Protein AF-A0A7C1LMZ0-F1 (afdb_monomer_lite)

Secondary structure (DSSP, 8-state):
-HHHHHHHHHHH--HHHHHHHHHHHHGGGT-STT---SEETTTTEE---B-SSSB-S---HHHHHHHHHHHHHHTSHHHHHHHHHHHT-GGG--

Radius of gyration: 14.82 Å; chains: 1; boundi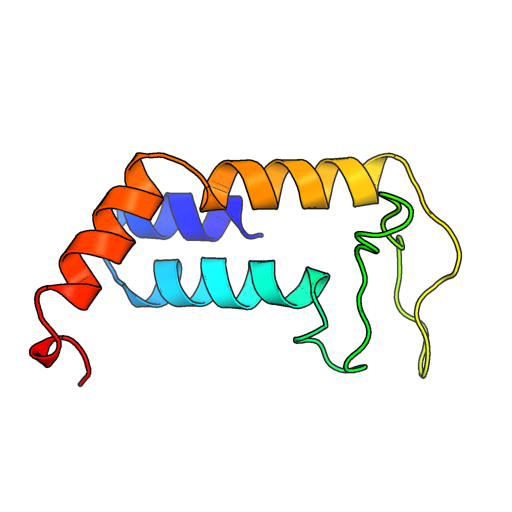ng box: 33×28×42 Å

pLDDT: mean 87.14, std 15.33, range [37.28, 97.19]

Sequence (94 aa):
MVQTLIVAYETIDDNKYRKFAIDTFYWFLGKNSLNQEVYNDLTGGCHDGFGEHSLNMNQGAESIISYLLARLSIDSKEMNFLFDNEKANPDLIF

Structure (mmCIF, N/CA/C/O backbone):
data_AF-A0A7C1LMZ0-F1
#
_entry.id   AF-A0A7C1LMZ0-F1
#
loop_
_atom_site.group_PDB
_atom_site.id
_atom_site.type_symbol
_atom_site.label_atom_id
_atom_site.label_alt_id
_atom_site.label_comp_id
_atom_site.label_asym_id
_atom_site.label_entity_id
_atom_site.label_seq_id
_atom_site.pdbx_PDB_ins_code
_atom_site.Cartn_x
_atom_site.Cartn_y
_atom_site.Cartn_z
_atom_site.occupancy
_atom_site.B_iso_or_equiv
_atom_site.auth_seq_id
_atom_site.auth_comp_id
_atom_site.auth_asym_id
_atom_site.auth_atom_id
_atom_site.pdbx_PDB_model_num
ATOM 1 N N . MET A 1 1 ? -8.197 -2.422 -3.831 1.00 89.06 1 MET A N 1
ATOM 2 C CA . MET A 1 1 ? -8.396 -3.393 -2.731 1.00 89.06 1 MET A CA 1
ATOM 3 C C . MET A 1 1 ? -8.201 -2.754 -1.356 1.00 89.06 1 MET A C 1
ATOM 5 O O . MET A 1 1 ? -9.125 -2.822 -0.562 1.00 89.06 1 MET A O 1
ATOM 9 N N . VAL A 1 2 ? -7.077 -2.068 -1.087 1.00 96.56 2 VAL A N 1
ATOM 10 C CA . VAL A 1 2 ? -6.836 -1.362 0.199 1.00 96.56 2 VAL A CA 1
ATOM 11 C C . VAL A 1 2 ? -7.989 -0.428 0.591 1.00 96.56 2 VAL A C 1
ATOM 13 O O . VAL A 1 2 ? -8.566 -0.591 1.658 1.00 96.56 2 VAL A O 1
ATOM 16 N N . GLN A 1 3 ? -8.392 0.484 -0.300 1.00 95.62 3 GLN A N 1
ATOM 17 C CA . GLN A 1 3 ? -9.499 1.422 -0.052 1.00 95.62 3 GLN A CA 1
ATOM 18 C C . GLN A 1 3 ? -10.820 0.718 0.277 1.00 95.62 3 GLN A C 1
ATOM 20 O O . GLN A 1 3 ? -11.529 1.131 1.182 1.00 95.62 3 GLN A O 1
ATOM 25 N N . THR A 1 4 ? -11.140 -0.376 -0.419 1.00 97.19 4 THR A N 1
ATOM 26 C CA . THR A 1 4 ? -12.352 -1.166 -0.157 1.00 97.19 4 THR A CA 1
ATOM 27 C C . THR A 1 4 ? -12.359 -1.735 1.258 1.00 97.19 4 THR A C 1
ATOM 29 O O . THR A 1 4 ? -13.391 -1.724 1.916 1.00 97.19 4 THR A O 1
ATOM 32 N N . LEU A 1 5 ? -11.210 -2.219 1.731 1.00 96.88 5 LEU A N 1
ATOM 33 C CA . LEU A 1 5 ? -11.067 -2.774 3.076 1.00 96.88 5 LEU A CA 1
ATOM 34 C C . LEU A 1 5 ? -11.127 -1.685 4.152 1.00 96.88 5 LEU A C 1
ATOM 36 O O . LEU A 1 5 ? -11.707 -1.918 5.207 1.00 96.88 5 LEU A O 1
ATOM 40 N N . ILE A 1 6 ? -10.600 -0.494 3.862 1.00 94.62 6 ILE A N 1
ATOM 41 C CA . ILE A 1 6 ? -10.747 0.685 4.726 1.00 94.62 6 ILE A CA 1
ATOM 42 C C . ILE A 1 6 ? -12.223 1.072 4.851 1.00 94.62 6 ILE A C 1
ATOM 44 O O . ILE A 1 6 ? -12.737 1.131 5.960 1.00 94.62 6 ILE A O 1
ATOM 48 N N . VAL A 1 7 ? -12.940 1.203 3.732 1.00 95.06 7 VAL A N 1
ATOM 49 C CA . VAL A 1 7 ? -14.380 1.515 3.745 1.00 95.06 7 VAL A CA 1
ATOM 50 C C . VAL A 1 7 ? -15.181 0.432 4.474 1.00 95.06 7 VAL A C 1
ATOM 52 O O . VAL A 1 7 ? -16.109 0.737 5.222 1.00 95.06 7 VAL A O 1
ATOM 55 N N . ALA A 1 8 ? -14.831 -0.845 4.288 1.00 96.19 8 ALA A N 1
ATOM 56 C CA . ALA A 1 8 ? -15.474 -1.945 5.003 1.00 96.19 8 ALA A CA 1
ATOM 57 C C . ALA A 1 8 ? -15.251 -1.844 6.518 1.00 96.19 8 ALA A C 1
ATOM 59 O O . ALA A 1 8 ? -16.189 -2.059 7.280 1.00 96.19 8 ALA A O 1
ATOM 60 N N . TYR A 1 9 ? -14.039 -1.488 6.947 1.00 92.88 9 TYR A N 1
ATOM 61 C CA . TYR A 1 9 ? -13.745 -1.222 8.348 1.00 92.88 9 TYR A CA 1
ATOM 62 C C . TYR A 1 9 ? -14.569 -0.042 8.884 1.00 92.88 9 TYR A C 1
ATOM 64 O O . TYR A 1 9 ? -15.277 -0.215 9.865 1.00 92.88 9 TYR A O 1
ATOM 72 N N . GLU A 1 10 ? -14.571 1.104 8.200 1.00 90.94 10 GLU A N 1
ATOM 73 C CA . GLU A 1 10 ? -15.326 2.305 8.602 1.00 90.94 10 GLU A CA 1
ATOM 74 C C . GLU A 1 10 ? -16.841 2.062 8.686 1.00 90.94 10 GLU A C 1
ATOM 76 O O . GLU A 1 10 ? -17.541 2.692 9.474 1.00 90.94 10 GLU A O 1
ATOM 81 N N . THR A 1 11 ? -17.362 1.141 7.872 1.00 95.38 11 THR A N 1
ATOM 82 C CA . THR A 1 11 ? -18.799 0.839 7.820 1.00 95.38 11 THR A CA 1
ATOM 83 C C . THR A 1 11 ? -19.222 -0.226 8.835 1.00 95.38 11 THR A C 1
ATOM 85 O O . THR A 1 11 ? -20.351 -0.191 9.322 1.00 95.38 11 THR A O 1
ATOM 88 N N . ILE A 1 12 ? -18.363 -1.214 9.105 1.00 94.81 12 ILE A N 1
ATOM 89 C CA . ILE A 1 12 ? -18.711 -2.421 9.878 1.00 94.81 12 ILE A CA 1
ATOM 90 C C . ILE A 1 12 ? -18.083 -2.407 11.284 1.00 94.81 12 ILE A C 1
ATOM 92 O O . ILE A 1 12 ? -18.554 -3.131 12.155 1.00 94.81 12 ILE A O 1
ATOM 96 N N . ASP A 1 13 ? -17.046 -1.594 11.505 1.00 89.44 13 ASP A N 1
ATOM 97 C CA . ASP A 1 13 ? -16.254 -1.499 12.742 1.00 89.44 13 ASP A CA 1
ATOM 98 C C . ASP A 1 13 ? -15.645 -2.844 13.193 1.00 89.44 13 ASP A C 1
ATOM 100 O O . ASP A 1 13 ? -15.578 -3.190 14.370 1.00 89.44 13 ASP A O 1
ATOM 104 N N . ASP A 1 14 ? -15.203 -3.652 12.222 1.00 91.44 14 ASP A N 1
ATOM 105 C CA . ASP A 1 14 ? -14.536 -4.934 12.467 1.00 91.44 14 ASP A CA 1
ATOM 106 C C . ASP A 1 14 ? -13.049 -4.843 12.099 1.00 91.44 14 ASP A C 1
ATOM 108 O O . ASP A 1 14 ? -12.675 -4.796 10.918 1.00 91.44 14 ASP A O 1
ATOM 112 N N . ASN A 1 15 ? -12.193 -4.865 13.127 1.00 89.25 15 ASN A N 1
ATOM 113 C CA . ASN A 1 15 ? -10.736 -4.726 1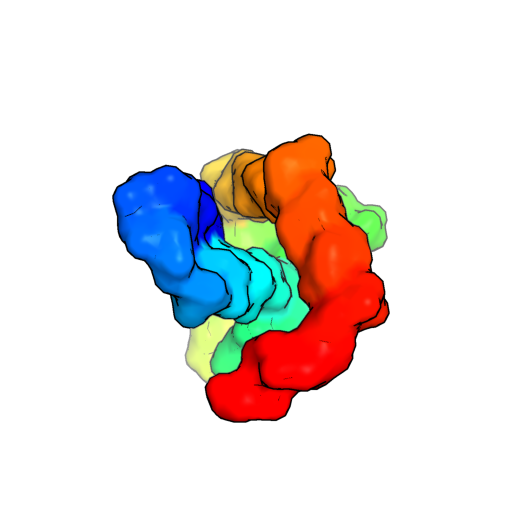3.030 1.00 89.25 15 ASN A CA 1
ATOM 114 C C . ASN A 1 15 ? -10.066 -5.699 12.047 1.00 89.25 15 ASN A C 1
ATOM 116 O O . ASN A 1 15 ? -8.973 -5.407 11.547 1.00 89.25 15 ASN A O 1
ATOM 120 N N . LYS A 1 16 ? -10.705 -6.822 11.688 1.00 94.50 16 LYS A N 1
ATOM 121 C CA . LYS A 1 16 ? -10.159 -7.722 10.662 1.00 94.50 16 LYS A CA 1
ATOM 122 C C . LYS A 1 16 ? -9.984 -7.020 9.311 1.00 94.50 16 LYS A C 1
ATOM 124 O O . LYS A 1 16 ? -8.996 -7.267 8.625 1.00 94.50 16 LYS A O 1
ATOM 129 N N . TYR A 1 17 ? -10.898 -6.123 8.930 1.00 94.81 17 TYR A N 1
ATOM 130 C CA . TYR A 1 17 ? -10.829 -5.425 7.643 1.00 94.81 17 TYR A CA 1
ATOM 131 C C . TYR A 1 17 ? -9.702 -4.403 7.624 1.00 94.81 17 TYR A C 1
ATOM 133 O O . TYR A 1 17 ? -8.989 -4.294 6.628 1.00 94.81 17 TYR A O 1
ATOM 141 N N . ARG A 1 18 ? -9.470 -3.735 8.754 1.00 90.88 18 ARG A N 1
ATOM 142 C CA . ARG A 1 18 ? -8.306 -2.874 8.937 1.00 90.88 18 ARG A CA 1
ATOM 143 C C . ARG A 1 18 ? -7.005 -3.664 8.802 1.00 90.88 18 ARG A C 1
ATOM 145 O O . ARG A 1 18 ? -6.135 -3.276 8.024 1.00 90.88 18 ARG A O 1
ATOM 152 N N . LYS A 1 19 ? -6.893 -4.816 9.476 1.00 92.44 19 LYS A N 1
ATOM 153 C CA . LYS A 1 19 ? -5.741 -5.721 9.325 1.00 92.44 19 LYS A CA 1
ATOM 154 C C . LYS A 1 19 ? -5.537 -6.130 7.865 1.00 92.44 19 LYS A C 1
ATOM 156 O O . LYS A 1 19 ? -4.421 -6.055 7.359 1.00 92.44 19 LYS A O 1
ATOM 161 N N . PHE A 1 20 ? -6.607 -6.506 7.169 1.00 95.94 20 PHE A N 1
ATOM 162 C CA . PHE A 1 20 ? -6.530 -6.851 5.753 1.00 95.94 20 PHE A CA 1
ATOM 163 C C . PHE A 1 20 ? -6.109 -5.671 4.881 1.00 95.94 20 PHE A C 1
ATOM 165 O O . PHE A 1 20 ? -5.347 -5.880 3.939 1.00 95.94 20 PHE A O 1
ATOM 172 N N . ALA A 1 21 ? -6.559 -4.445 5.163 1.00 95.88 21 ALA A N 1
ATOM 173 C CA . ALA A 1 21 ? -6.133 -3.260 4.421 1.00 95.88 21 ALA A CA 1
ATOM 174 C C . ALA A 1 21 ? -4.614 -3.065 4.526 1.00 95.88 21 ALA A C 1
ATOM 176 O O . ALA A 1 21 ? -3.949 -2.855 3.512 1.00 95.88 21 ALA A O 1
ATOM 177 N N . ILE A 1 22 ? -4.071 -3.223 5.734 1.00 93.94 22 ILE A N 1
ATOM 178 C CA . ILE A 1 22 ? -2.637 -3.136 6.026 1.00 93.94 22 ILE A CA 1
ATOM 179 C C . ILE A 1 22 ? -1.861 -4.248 5.321 1.00 93.94 22 ILE A C 1
ATOM 181 O O . ILE A 1 22 ? -0.891 -3.976 4.619 1.00 93.94 22 ILE A O 1
ATOM 185 N N . ASP A 1 23 ? -2.298 -5.500 5.463 1.00 94.44 23 ASP A N 1
ATOM 186 C CA . ASP A 1 23 ? -1.653 -6.645 4.814 1.00 94.44 23 ASP A CA 1
ATOM 187 C C . ASP A 1 23 ? -1.676 -6.509 3.284 1.00 94.44 23 ASP A C 1
ATOM 189 O O . ASP A 1 23 ? -0.681 -6.786 2.615 1.00 94.44 23 ASP A O 1
ATOM 193 N N . THR A 1 24 ? -2.780 -5.998 2.734 1.00 96.31 24 THR A N 1
ATOM 194 C CA . THR A 1 24 ? -2.913 -5.698 1.304 1.00 96.31 24 THR A CA 1
ATOM 195 C C . THR A 1 24 ? -1.994 -4.554 0.880 1.00 96.31 24 THR A C 1
ATOM 197 O O . THR A 1 24 ? -1.459 -4.588 -0.221 1.00 96.31 24 THR A O 1
ATOM 200 N N . PHE A 1 25 ? -1.780 -3.540 1.720 1.00 96.44 25 PHE A N 1
ATOM 201 C CA . PHE A 1 25 ? -0.813 -2.483 1.427 1.00 96.44 25 PHE A CA 1
ATOM 202 C C . PHE A 1 25 ? 0.627 -3.019 1.439 1.00 96.44 25 PHE A C 1
ATOM 204 O O . PHE A 1 25 ? 1.397 -2.735 0.522 1.00 96.44 25 PHE A O 1
ATOM 211 N N . TYR A 1 26 ? 0.975 -3.873 2.407 1.00 95.94 26 TYR A N 1
ATOM 212 C CA . TYR A 1 26 ? 2.298 -4.501 2.479 1.00 95.94 26 TYR A CA 1
ATOM 213 C C . TYR A 1 26 ? 2.630 -5.393 1.280 1.00 95.94 26 TYR A C 1
ATOM 215 O O . TYR A 1 26 ? 3.808 -5.641 1.024 1.00 95.94 26 TYR A O 1
ATOM 223 N N . TRP A 1 27 ? 1.634 -5.834 0.511 1.00 95.62 27 TRP A N 1
ATOM 224 C CA . TRP A 1 27 ? 1.858 -6.518 -0.761 1.00 95.62 27 TRP A CA 1
ATOM 225 C C . TRP A 1 27 ? 2.746 -5.701 -1.714 1.00 95.62 27 TRP A C 1
ATOM 227 O O . TRP A 1 27 ? 3.636 -6.272 -2.345 1.00 95.62 27 TRP A O 1
ATOM 237 N N . PHE A 1 28 ? 2.571 -4.371 -1.760 1.00 95.69 28 PHE A N 1
ATOM 238 C CA . PHE A 1 28 ? 3.414 -3.483 -2.572 1.00 95.69 28 PHE A CA 1
ATOM 239 C C . PHE A 1 28 ? 4.870 -3.459 -2.099 1.00 95.69 28 PHE A C 1
ATOM 241 O O . PHE A 1 28 ? 5.773 -3.254 -2.905 1.00 95.69 28 PHE A O 1
ATOM 248 N N . LEU A 1 29 ? 5.088 -3.700 -0.805 1.00 95.75 29 LEU A N 1
ATOM 249 C CA . LEU A 1 29 ? 6.383 -3.637 -0.124 1.00 95.75 29 LEU A CA 1
ATOM 250 C C . LEU A 1 29 ? 7.032 -5.022 0.034 1.00 95.75 29 LEU A C 1
ATOM 252 O O . LEU A 1 29 ? 7.902 -5.212 0.876 1.00 95.75 29 LEU A O 1
ATOM 256 N N . GLY A 1 30 ? 6.573 -6.014 -0.733 1.00 94.88 30 GLY A N 1
ATOM 257 C CA . GLY A 1 30 ? 7.177 -7.345 -0.757 1.00 94.88 30 GLY A CA 1
ATOM 258 C C . GLY A 1 30 ? 6.487 -8.403 0.095 1.00 94.88 30 GLY A C 1
ATOM 259 O O . GLY A 1 30 ? 6.896 -9.556 0.039 1.00 94.88 30 GLY A O 1
ATOM 260 N N . LYS A 1 31 ? 5.398 -8.101 0.815 1.00 94.94 31 LYS A N 1
ATOM 261 C CA . LYS A 1 31 ? 4.583 -9.136 1.484 1.00 94.94 31 LYS A CA 1
ATOM 262 C C . LYS A 1 31 ? 3.639 -9.820 0.488 1.00 94.94 31 LYS A C 1
ATOM 264 O O . LYS A 1 31 ? 2.416 -9.744 0.592 1.00 94.94 31 LYS A O 1
ATOM 269 N N . ASN A 1 32 ? 4.221 -10.452 -0.520 1.00 93.25 32 ASN A N 1
ATOM 270 C CA . ASN A 1 32 ? 3.529 -11.133 -1.607 1.00 93.25 32 ASN A CA 1
ATOM 271 C C . ASN A 1 32 ? 4.176 -12.495 -1.895 1.00 93.25 32 ASN A C 1
ATOM 273 O O . ASN A 1 32 ? 5.197 -12.845 -1.309 1.00 93.25 32 ASN A O 1
ATOM 277 N N . SER A 1 33 ? 3.579 -13.283 -2.789 1.00 93.62 33 SER A N 1
ATOM 278 C CA . SER A 1 33 ? 4.027 -14.652 -3.086 1.00 93.62 33 SER A CA 1
ATOM 279 C C . SER A 1 33 ? 5.458 -14.751 -3.624 1.00 93.62 33 SER A C 1
ATOM 281 O O . SER A 1 33 ? 6.061 -15.815 -3.512 1.00 93.62 33 SER A O 1
ATOM 283 N N . LEU A 1 34 ? 6.001 -13.670 -4.192 1.00 94.94 34 LEU A N 1
ATOM 284 C CA . LEU A 1 34 ? 7.368 -13.621 -4.712 1.00 94.94 34 LEU A CA 1
ATOM 285 C C . LEU A 1 34 ? 8.371 -13.043 -3.705 1.00 94.94 34 LEU A C 1
ATOM 287 O O . LEU A 1 34 ? 9.569 -13.096 -3.964 1.00 94.94 34 LEU A O 1
ATOM 291 N N . ASN A 1 35 ? 7.914 -12.513 -2.564 1.00 95.44 35 ASN A N 1
ATOM 292 C CA . ASN A 1 35 ? 8.733 -11.753 -1.614 1.00 95.44 35 ASN A CA 1
ATOM 293 C C . ASN A 1 35 ? 9.541 -10.618 -2.282 1.00 95.44 35 ASN A C 1
ATOM 295 O O . ASN A 1 35 ? 10.695 -10.377 -1.932 1.00 95.44 35 ASN A O 1
ATOM 299 N N . GLN A 1 36 ? 8.953 -9.951 -3.282 1.00 95.69 36 GLN A N 1
ATOM 300 C CA . GLN A 1 36 ? 9.605 -8.907 -4.083 1.00 95.69 36 GLN A CA 1
ATOM 301 C C . GLN A 1 36 ? 8.845 -7.585 -3.992 1.00 95.69 36 GLN A C 1
ATOM 303 O O . GLN A 1 36 ? 7.619 -7.563 -4.095 1.00 95.69 36 GLN A O 1
ATOM 308 N N . GLU A 1 37 ? 9.566 -6.479 -3.826 1.00 95.44 37 GLU A N 1
ATOM 309 C CA . GLU A 1 37 ? 8.988 -5.134 -3.799 1.00 95.44 37 GLU A CA 1
ATOM 310 C C . GLU A 1 37 ? 8.375 -4.770 -5.155 1.00 95.44 37 GLU A C 1
ATOM 312 O O . GLU A 1 37 ? 9.062 -4.732 -6.174 1.00 95.44 37 GLU A O 1
ATOM 317 N N . VAL A 1 38 ? 7.069 -4.493 -5.162 1.00 96.00 38 VAL A N 1
ATOM 318 C CA . VAL A 1 38 ? 6.342 -4.055 -6.362 1.00 96.00 38 VAL A CA 1
ATOM 319 C C . VAL A 1 38 ? 6.535 -2.559 -6.572 1.00 96.00 38 VAL A C 1
ATOM 321 O O . VAL A 1 38 ? 6.753 -2.119 -7.698 1.00 96.00 38 VAL A O 1
ATOM 324 N N . TYR A 1 39 ? 6.485 -1.787 -5.486 1.00 97.06 39 TYR A N 1
ATOM 325 C CA . TYR A 1 39 ? 6.888 -0.387 -5.467 1.00 97.06 39 TYR A CA 1
ATOM 326 C C . TYR A 1 39 ? 8.343 -0.275 -5.010 1.00 97.06 39 TYR A C 1
ATOM 328 O O . TYR A 1 39 ? 8.700 -0.800 -3.959 1.00 97.06 39 TYR A O 1
ATOM 336 N N . ASN A 1 40 ? 9.158 0.440 -5.779 1.00 94.81 40 ASN A N 1
ATOM 337 C CA . ASN A 1 40 ? 10.558 0.692 -5.473 1.00 94.81 40 ASN A CA 1
ATOM 338 C C . ASN A 1 40 ? 10.723 2.120 -4.936 1.00 94.81 40 ASN A C 1
ATOM 340 O O . ASN A 1 40 ? 10.552 3.087 -5.678 1.00 94.81 40 ASN A O 1
ATOM 344 N N . ASP A 1 41 ? 11.104 2.258 -3.667 1.00 93.06 41 ASP A N 1
ATOM 345 C CA . ASP A 1 41 ? 11.205 3.572 -3.014 1.00 93.06 41 ASP A CA 1
ATOM 346 C C . ASP A 1 41 ? 12.424 4.396 -3.464 1.00 93.06 41 ASP A C 1
ATOM 348 O O . ASP A 1 41 ? 12.463 5.611 -3.288 1.00 93.06 41 ASP A O 1
ATOM 352 N N . LEU A 1 42 ? 13.417 3.759 -4.097 1.00 93.94 42 LEU A N 1
ATOM 353 C CA . LEU A 1 42 ? 14.582 4.454 -4.650 1.00 93.94 42 LEU A CA 1
ATOM 354 C C . LEU A 1 42 ? 14.262 5.126 -5.987 1.00 93.94 42 LEU A C 1
ATOM 356 O O . LEU A 1 42 ? 14.797 6.193 -6.282 1.00 93.94 42 LEU A O 1
ATOM 360 N N . THR A 1 43 ? 13.423 4.496 -6.813 1.00 94.00 43 THR A N 1
ATOM 361 C CA . THR A 1 43 ? 13.067 5.015 -8.143 1.00 94.00 43 THR A CA 1
ATOM 362 C C . THR A 1 43 ? 11.709 5.710 -8.175 1.00 94.00 43 THR A C 1
ATOM 364 O O . THR A 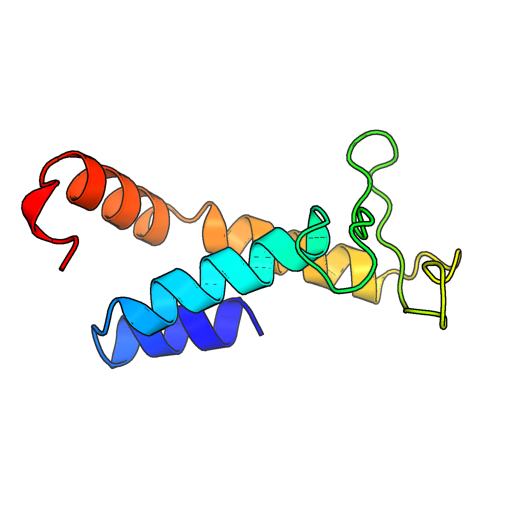1 43 ? 11.434 6.454 -9.114 1.00 94.00 43 THR A O 1
ATOM 367 N N . GLY A 1 44 ? 10.849 5.455 -7.186 1.00 94.06 44 GLY A N 1
ATOM 368 C CA . GLY A 1 44 ? 9.441 5.850 -7.197 1.00 94.06 44 GLY A CA 1
ATOM 369 C C . GLY A 1 44 ? 8.592 5.066 -8.206 1.00 94.06 44 GLY A C 1
ATOM 370 O O . GLY A 1 44 ? 7.443 5.430 -8.449 1.00 94.06 44 GLY A O 1
ATOM 371 N N . GLY A 1 45 ? 9.147 4.022 -8.828 1.00 95.12 45 GLY A N 1
ATOM 372 C CA . GLY A 1 45 ? 8.463 3.192 -9.817 1.00 95.12 45 GLY A CA 1
ATOM 373 C C . GLY A 1 45 ? 7.605 2.102 -9.176 1.00 95.12 45 GLY A C 1
ATOM 374 O O . GLY A 1 45 ? 7.895 1.634 -8.077 1.00 95.12 45 GLY A O 1
ATOM 375 N N . CYS A 1 46 ? 6.558 1.665 -9.879 1.00 96.81 46 CYS A N 1
ATOM 376 C CA . CYS A 1 46 ? 5.700 0.563 -9.444 1.00 96.81 46 CYS A CA 1
ATOM 377 C C . CYS A 1 46 ? 5.499 -0.430 -10.590 1.00 96.81 46 CYS A C 1
ATOM 379 O O . CYS A 1 46 ? 4.996 -0.060 -11.652 1.00 96.81 46 CYS A O 1
ATOM 381 N N . HIS A 1 47 ? 5.894 -1.679 -10.378 1.00 96.31 47 HIS A N 1
ATOM 382 C CA . HIS A 1 47 ? 5.760 -2.751 -11.355 1.00 96.31 47 HIS A CA 1
ATOM 383 C C . HIS A 1 47 ? 4.288 -3.120 -11.576 1.00 96.31 47 HIS A C 1
ATOM 385 O O . HIS A 1 47 ? 3.504 -3.193 -10.630 1.00 96.31 47 HIS A O 1
ATOM 391 N N . ASP A 1 48 ? 3.895 -3.328 -12.831 1.00 90.75 48 ASP A N 1
ATOM 392 C CA . ASP A 1 48 ? 2.485 -3.492 -13.212 1.00 90.75 48 ASP A CA 1
ATOM 393 C C . ASP A 1 48 ? 1.981 -4.947 -13.234 1.00 90.75 48 ASP A C 1
ATOM 395 O O . ASP A 1 48 ? 0.796 -5.181 -13.473 1.00 90.75 48 ASP A O 1
ATOM 399 N N . GLY A 1 49 ? 2.838 -5.936 -12.955 1.00 84.25 49 GLY A N 1
ATOM 400 C CA . GLY A 1 49 ? 2.449 -7.341 -13.066 1.00 84.25 49 GLY A CA 1
ATOM 401 C C . GLY A 1 49 ? 3.385 -8.344 -12.400 1.00 84.25 49 GLY A C 1
ATOM 402 O O . GLY A 1 49 ? 4.485 -8.017 -11.955 1.00 84.25 49 GLY A O 1
ATOM 403 N N . PHE A 1 50 ? 2.922 -9.595 -12.355 1.00 89.06 50 PHE A N 1
ATOM 404 C CA . PHE A 1 50 ? 3.637 -10.761 -11.832 1.00 89.06 50 PHE A CA 1
ATOM 405 C C . PHE A 1 50 ? 3.933 -11.742 -12.967 1.00 89.06 50 PHE A C 1
ATOM 407 O O . PHE A 1 50 ? 3.047 -12.087 -13.747 1.00 89.06 50 PHE A O 1
ATOM 414 N N . GLY A 1 51 ? 5.169 -12.219 -13.026 1.00 87.88 51 GLY A N 1
ATOM 415 C CA . GLY A 1 51 ? 5.545 -13.458 -13.693 1.00 87.88 51 GLY A CA 1
ATOM 416 C C . GLY A 1 51 ? 5.597 -14.621 -12.700 1.00 87.88 51 GLY A C 1
ATOM 417 O O . GLY A 1 51 ? 5.332 -14.465 -11.509 1.00 87.88 51 GLY A O 1
ATOM 418 N N . GLU A 1 52 ? 5.971 -15.802 -13.189 1.00 89.88 52 GLU A N 1
ATOM 419 C CA . GLU A 1 52 ? 6.038 -17.028 -12.376 1.00 89.88 52 GLU A CA 1
ATOM 420 C C . GLU A 1 52 ? 7.077 -16.940 -11.243 1.00 89.88 52 GLU A C 1
ATOM 422 O O . GLU A 1 52 ? 6.883 -17.491 -10.160 1.00 89.88 52 GLU A O 1
ATOM 427 N N . HIS A 1 53 ? 8.177 -16.223 -11.484 1.00 93.38 53 HIS A N 1
ATOM 428 C CA . HIS A 1 53 ? 9.311 -16.129 -10.557 1.00 93.38 53 HIS A CA 1
ATOM 429 C C . HIS A 1 53 ? 9.803 -14.695 -10.319 1.00 93.38 53 HIS A C 1
ATOM 431 O O . HIS A 1 53 ? 10.659 -14.467 -9.464 1.00 93.38 53 HIS A O 1
ATOM 437 N N . SER A 1 54 ? 9.300 -13.726 -11.082 1.00 94.12 54 SER A N 1
ATOM 438 C CA . SER A 1 54 ? 9.737 -12.334 -11.012 1.00 94.12 54 SER A CA 1
ATOM 439 C C . SER A 1 54 ? 8.600 -11.388 -11.343 1.00 94.12 54 SER A C 1
ATOM 441 O O . SER A 1 54 ? 7.673 -11.753 -12.063 1.00 94.12 54 SER A O 1
ATOM 443 N N . LEU A 1 55 ? 8.700 -10.148 -10.884 1.00 93.69 55 LEU A N 1
ATOM 444 C CA . LEU A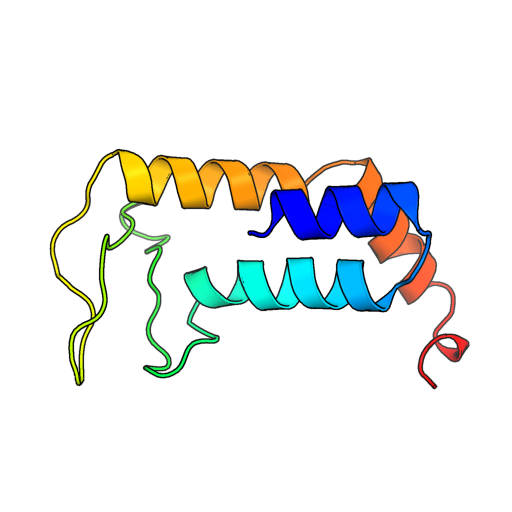 1 55 ? 7.814 -9.081 -11.334 1.00 93.69 55 LEU A CA 1
ATOM 445 C C . LEU A 1 55 ? 7.966 -8.804 -12.834 1.00 93.69 55 LEU A C 1
ATOM 447 O O . LEU A 1 55 ? 9.020 -9.025 -13.436 1.00 93.69 55 LEU A O 1
ATOM 451 N N . ASN A 1 56 ? 6.894 -8.288 -13.429 1.00 91.94 56 ASN A N 1
ATOM 452 C CA . ASN A 1 56 ? 6.957 -7.655 -14.734 1.00 91.94 56 ASN A CA 1
ATOM 453 C C . ASN A 1 56 ? 7.760 -6.355 -14.614 1.00 91.94 56 ASN A C 1
ATOM 455 O O . ASN A 1 56 ? 7.461 -5.507 -13.778 1.00 91.94 56 ASN A O 1
ATOM 459 N N . MET A 1 57 ? 8.761 -6.174 -15.471 1.00 91.62 57 MET A N 1
ATOM 460 C CA . MET A 1 57 ? 9.607 -4.979 -15.458 1.00 91.62 57 MET A CA 1
ATOM 461 C C . MET A 1 57 ? 8.890 -3.719 -15.958 1.00 91.62 57 MET A C 1
ATOM 463 O O . MET A 1 57 ? 9.408 -2.621 -15.762 1.00 91.62 57 MET A O 1
ATOM 467 N N . ASN A 1 58 ? 7.712 -3.850 -16.570 1.00 94.06 58 ASN A N 1
ATOM 468 C CA . ASN A 1 58 ? 6.899 -2.704 -16.958 1.00 94.06 58 ASN A CA 1
ATOM 469 C C . ASN A 1 58 ? 6.428 -1.913 -15.726 1.00 94.06 58 ASN A C 1
ATOM 471 O O . ASN A 1 58 ? 6.010 -2.480 -14.716 1.00 94.06 58 ASN A O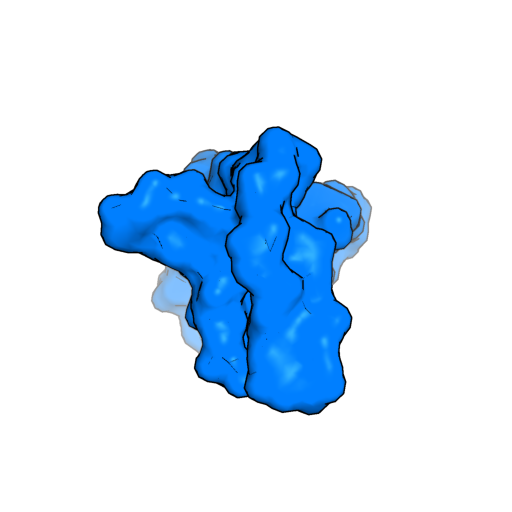 1
ATOM 475 N N . GLN A 1 59 ? 6.487 -0.584 -15.829 1.00 93.75 59 GLN A N 1
ATOM 476 C CA . GLN A 1 59 ? 6.085 0.352 -14.780 1.00 93.75 59 GLN A CA 1
ATOM 477 C C . GLN A 1 59 ? 5.068 1.344 -15.348 1.00 93.75 59 GLN A C 1
ATOM 479 O O . GLN A 1 59 ? 5.417 2.429 -15.816 1.00 93.75 59 GLN A O 1
ATOM 484 N N . GLY A 1 60 ? 3.803 0.928 -15.384 1.00 92.31 60 GLY A N 1
ATOM 485 C CA . GLY A 1 60 ? 2.705 1.736 -15.908 1.00 92.31 60 GLY A CA 1
ATOM 486 C C . GLY A 1 60 ? 2.277 2.874 -14.973 1.00 92.31 60 GLY A C 1
ATOM 487 O O . GLY A 1 60 ? 2.511 2.854 -13.767 1.00 92.31 60 GLY A O 1
ATOM 488 N N . ALA A 1 61 ? 1.574 3.871 -15.516 1.00 94.56 61 ALA A N 1
ATOM 489 C CA . ALA A 1 61 ? 0.985 4.943 -14.704 1.00 94.56 61 ALA A CA 1
ATOM 490 C C . ALA A 1 61 ? -0.078 4.410 -13.719 1.00 94.56 61 ALA A C 1
ATOM 492 O O . ALA A 1 61 ? -0.229 4.911 -12.607 1.00 94.56 61 ALA A O 1
ATOM 493 N N . GLU A 1 62 ? -0.809 3.370 -14.112 1.00 95.19 62 GLU A N 1
ATOM 494 C CA . GLU A 1 62 ? -1.885 2.785 -13.308 1.00 95.19 62 GLU A CA 1
ATOM 495 C C . GLU A 1 62 ? -1.360 2.114 -12.031 1.00 95.19 62 GLU A C 1
ATOM 497 O O . GLU A 1 62 ? -1.968 2.250 -10.965 1.00 95.19 62 GLU A O 1
ATOM 502 N N . SER A 1 63 ? -0.212 1.432 -12.103 1.00 94.94 63 SER A N 1
ATOM 503 C CA . SER A 1 63 ? 0.396 0.753 -10.954 1.00 94.94 63 SER A CA 1
ATOM 504 C C . SER A 1 63 ? 0.931 1.754 -9.931 1.00 94.94 63 SER A C 1
ATOM 506 O O . SER A 1 63 ? 0.716 1.573 -8.728 1.00 94.94 63 SER A O 1
ATOM 508 N N . ILE A 1 64 ? 1.557 2.850 -10.377 1.00 96.25 64 ILE A N 1
ATOM 509 C CA . ILE A 1 64 ? 2.018 3.901 -9.460 1.00 96.25 64 ILE A CA 1
ATOM 510 C C . ILE A 1 64 ? 0.845 4.656 -8.829 1.00 96.25 64 ILE A C 1
ATOM 512 O O . ILE A 1 64 ? 0.846 4.870 -7.618 1.00 96.25 64 ILE A O 1
ATOM 516 N N . ILE A 1 65 ? -0.206 4.979 -9.592 1.00 96.62 65 ILE A N 1
ATOM 517 C CA . ILE A 1 65 ? -1.423 5.591 -9.035 1.00 96.62 65 ILE A CA 1
ATOM 518 C C . ILE A 1 65 ? -2.059 4.660 -7.995 1.00 96.62 65 ILE A C 1
ATOM 520 O O . ILE A 1 65 ? -2.457 5.117 -6.924 1.00 96.62 65 ILE A O 1
ATOM 524 N N . SER A 1 66 ? -2.102 3.353 -8.264 1.00 95.94 66 SER A N 1
ATOM 525 C CA . SER A 1 66 ? -2.638 2.360 -7.326 1.00 95.94 66 SER A CA 1
ATOM 526 C C . SER A 1 66 ? -1.860 2.324 -6.008 1.00 95.94 66 SER A C 1
ATOM 528 O O . SER A 1 66 ? -2.476 2.315 -4.939 1.00 95.94 66 SER A O 1
ATOM 530 N N . TYR A 1 67 ? -0.524 2.353 -6.068 1.00 96.38 67 TYR A N 1
ATOM 531 C CA . TYR A 1 67 ? 0.320 2.435 -4.875 1.00 96.38 67 TYR A CA 1
ATOM 532 C C . TYR A 1 67 ? 0.089 3.741 -4.106 1.00 96.38 67 TYR A C 1
ATOM 534 O O . TYR A 1 67 ? -0.149 3.707 -2.900 1.00 96.38 67 TYR A O 1
ATOM 542 N N . LEU A 1 68 ? 0.106 4.889 -4.790 1.00 96.56 68 LEU A N 1
ATOM 543 C CA . LEU A 1 68 ? -0.052 6.199 -4.153 1.00 96.56 68 LEU A CA 1
ATOM 544 C C . LEU A 1 68 ? -1.416 6.344 -3.470 1.00 96.56 68 LEU A C 1
ATOM 546 O O . LEU A 1 68 ? -1.491 6.823 -2.340 1.00 96.56 68 LEU A O 1
ATOM 550 N N . LEU A 1 69 ? -2.489 5.881 -4.113 1.00 96.81 69 LEU A N 1
ATOM 551 C CA . LEU A 1 69 ? -3.822 5.852 -3.512 1.00 96.81 69 LEU A CA 1
ATOM 552 C C . LEU A 1 69 ? -3.856 4.971 -2.262 1.00 96.81 69 LEU A C 1
ATOM 554 O O . LEU A 1 69 ? -4.414 5.376 -1.241 1.00 96.81 69 LEU A O 1
ATOM 558 N N . ALA A 1 70 ? -3.247 3.785 -2.318 1.00 96.44 70 ALA A N 1
ATOM 559 C CA . ALA A 1 70 ? -3.160 2.901 -1.164 1.00 96.44 70 ALA A CA 1
ATOM 560 C C . ALA A 1 70 ? -2.361 3.542 -0.018 1.00 96.44 70 ALA A C 1
ATOM 562 O O . ALA A 1 70 ? -2.835 3.546 1.117 1.00 96.44 70 ALA A O 1
ATOM 563 N N . ARG A 1 71 ? -1.210 4.154 -0.322 1.00 95.38 71 ARG A N 1
ATOM 564 C CA . ARG A 1 71 ? -0.356 4.849 0.647 1.00 95.38 71 ARG A CA 1
ATOM 565 C C . ARG A 1 71 ? -1.094 5.990 1.340 1.00 95.38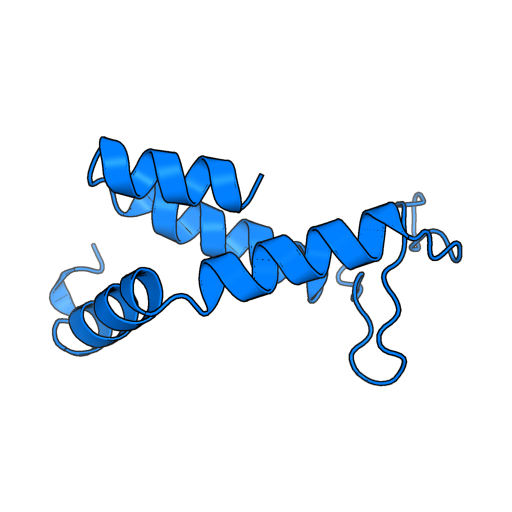 71 ARG A C 1
ATOM 567 O O . ARG A 1 71 ? -1.129 6.024 2.561 1.00 95.38 71 ARG A O 1
ATOM 574 N N . LEU A 1 72 ? -1.735 6.874 0.574 1.00 95.19 72 LEU A N 1
ATOM 575 C CA . LEU A 1 72 ? -2.503 7.998 1.123 1.00 95.19 72 LEU A CA 1
ATOM 576 C C . LEU A 1 72 ? -3.673 7.539 1.998 1.00 95.19 72 LEU A C 1
ATOM 578 O O . LEU A 1 72 ? -3.995 8.192 2.986 1.00 95.19 72 LEU A O 1
ATOM 582 N N . SER A 1 73 ? -4.306 6.421 1.638 1.00 93.94 73 SER A N 1
ATOM 583 C CA . SER A 1 73 ? -5.422 5.877 2.416 1.00 93.94 73 SER A CA 1
ATOM 584 C C . SER A 1 73 ? -4.940 5.320 3.762 1.00 93.94 73 SER A C 1
ATOM 586 O O . SER A 1 73 ? -5.576 5.557 4.789 1.00 93.94 73 SER A O 1
ATOM 588 N N . ILE A 1 74 ? -3.791 4.633 3.774 1.00 91.50 74 ILE A N 1
ATOM 589 C CA . ILE A 1 74 ? -3.158 4.111 4.996 1.00 91.50 74 ILE A CA 1
ATOM 590 C C . ILE A 1 74 ? -2.600 5.238 5.875 1.00 91.50 74 ILE A C 1
ATOM 592 O O . ILE A 1 74 ? -2.793 5.201 7.084 1.00 91.50 74 ILE A O 1
ATOM 596 N N . ASP A 1 75 ? -1.981 6.260 5.281 1.00 89.31 75 ASP A N 1
ATOM 597 C CA . ASP A 1 75 ? -1.406 7.411 5.997 1.00 89.31 75 ASP A CA 1
ATOM 598 C C . ASP A 1 75 ? -2.468 8.443 6.435 1.00 89.31 75 ASP A C 1
ATOM 600 O O . ASP A 1 75 ? -2.140 9.509 6.969 1.00 89.31 75 ASP A O 1
ATOM 604 N N . SER A 1 76 ? -3.755 8.170 6.212 1.00 87.12 76 SER A N 1
ATOM 605 C CA . SER A 1 76 ? -4.833 9.078 6.600 1.00 87.12 76 SER A CA 1
ATOM 606 C C . SER A 1 76 ? -4.876 9.280 8.122 1.00 87.12 76 SER A C 1
ATOM 608 O O . SER A 1 76 ? -4.566 8.384 8.909 1.00 87.12 76 SER A O 1
ATOM 610 N N . LYS A 1 77 ? -5.263 10.485 8.569 1.00 72.44 77 LYS A N 1
ATOM 611 C CA . LYS A 1 77 ? -5.353 10.815 10.007 1.00 72.44 77 LYS A CA 1
ATOM 612 C C . LYS A 1 77 ? -6.254 9.850 10.772 1.00 72.44 77 LYS A C 1
ATOM 614 O O . LYS A 1 77 ? -5.957 9.527 11.914 1.00 72.44 77 LYS A O 1
ATOM 619 N N . GLU A 1 78 ? -7.335 9.422 10.136 1.00 73.94 78 GLU A N 1
ATOM 620 C CA . GLU A 1 78 ? -8.308 8.490 10.694 1.00 73.94 78 GLU A CA 1
ATOM 621 C C . GLU A 1 78 ? -7.662 7.133 10.962 1.00 73.94 78 GLU A C 1
ATOM 623 O O . GLU A 1 78 ? -7.709 6.632 12.082 1.00 73.94 78 GLU A O 1
ATOM 628 N N . MET A 1 79 ? -6.919 6.607 9.989 1.00 75.44 79 MET A N 1
ATOM 629 C CA . MET A 1 79 ? -6.230 5.335 10.158 1.00 75.44 79 MET A CA 1
ATOM 630 C C . MET A 1 79 ? -5.066 5.428 11.156 1.00 75.44 79 MET A C 1
ATOM 632 O O . MET A 1 79 ? -4.930 4.550 12.008 1.00 75.44 79 MET A O 1
ATOM 636 N N . ASN A 1 80 ? -4.304 6.529 11.149 1.00 73.19 80 ASN A N 1
ATOM 637 C CA . ASN A 1 80 ? -3.261 6.822 12.146 1.00 73.19 80 ASN A CA 1
ATOM 638 C C . ASN A 1 80 ? -3.803 6.910 13.577 1.00 73.19 80 ASN A C 1
ATOM 640 O O . ASN A 1 80 ? -3.240 6.300 14.483 1.00 73.19 80 ASN A O 1
ATOM 644 N N . PHE A 1 81 ? -4.931 7.590 13.783 1.00 71.69 81 PHE A N 1
ATOM 645 C CA . PHE A 1 81 ? -5.587 7.648 15.088 1.00 71.69 81 PHE A CA 1
ATOM 646 C C . PHE A 1 81 ? -5.965 6.247 15.592 1.00 71.69 81 PHE A C 1
ATOM 648 O O . PHE A 1 81 ? -5.793 5.937 16.770 1.00 71.69 81 PHE A O 1
ATOM 655 N N . LEU A 1 82 ? -6.420 5.364 14.704 1.00 66.12 82 LEU A N 1
ATOM 656 C CA . LEU A 1 82 ? -6.739 3.978 15.051 1.00 66.12 82 LEU A CA 1
ATOM 657 C C . LEU A 1 82 ? -5.483 3.157 15.394 1.00 66.12 82 LEU A C 1
ATOM 659 O O . LEU A 1 82 ? -5.515 2.357 16.326 1.00 66.12 82 LEU A O 1
ATOM 663 N N . PHE A 1 83 ? -4.360 3.377 14.695 1.00 66.19 83 PHE A N 1
ATOM 664 C CA . PHE A 1 83 ? -3.063 2.772 15.050 1.00 66.19 83 PHE A CA 1
ATOM 665 C C . PHE A 1 83 ? -2.564 3.195 16.430 1.00 66.19 83 PHE A C 1
ATOM 667 O O . PHE A 1 83 ? -2.069 2.355 17.187 1.00 66.19 83 PHE A O 1
ATOM 674 N N . ASP A 1 84 ? -2.683 4.478 16.756 1.00 67.44 84 ASP A N 1
ATOM 675 C CA . ASP A 1 84 ? -2.183 5.010 18.021 1.00 67.44 84 ASP A CA 1
ATOM 676 C C . ASP A 1 84 ? -3.017 4.517 19.215 1.00 67.44 84 ASP A C 1
ATOM 678 O O . ASP A 1 84 ? -2.458 4.207 20.269 1.00 67.44 84 ASP A O 1
ATOM 682 N N . ASN A 1 85 ? -4.333 4.345 19.040 1.00 60.53 85 ASN A N 1
ATOM 683 C CA . ASN A 1 85 ? -5.206 3.793 20.081 1.00 60.53 85 ASN A CA 1
ATOM 684 C C . ASN A 1 85 ? -4.988 2.288 20.331 1.00 60.53 85 ASN A C 1
ATOM 686 O O . ASN A 1 85 ? -5.069 1.853 21.477 1.00 60.53 85 ASN A O 1
ATOM 690 N N . GLU A 1 86 ? -4.655 1.488 19.311 1.00 58.84 86 GLU A N 1
ATOM 691 C CA . GLU A 1 86 ? -4.299 0.069 19.506 1.00 58.84 86 GLU A CA 1
ATOM 692 C C . GLU A 1 86 ? -2.983 -0.102 20.274 1.00 58.84 86 GLU A C 1
ATOM 694 O O . GLU A 1 86 ? -2.894 -0.931 21.177 1.00 58.84 86 GLU A O 1
ATOM 699 N N . LYS A 1 87 ? -1.953 0.702 19.974 1.00 54.50 87 LYS A N 1
ATOM 700 C CA . LYS A 1 87 ? -0.692 0.662 20.741 1.00 54.50 87 LYS A CA 1
ATOM 701 C C . LYS A 1 87 ? -0.881 1.066 22.204 1.00 54.50 87 LYS A C 1
ATOM 703 O O . LYS A 1 87 ? -0.097 0.647 23.052 1.00 54.50 87 LYS A O 1
ATOM 708 N N . ALA A 1 88 ? -1.906 1.866 22.494 1.00 54.38 88 ALA A N 1
ATOM 709 C CA . ALA A 1 88 ? -2.279 2.249 23.848 1.00 54.38 88 ALA A CA 1
ATOM 710 C C . ALA A 1 88 ? -3.052 1.151 24.608 1.00 54.38 88 ALA A C 1
ATOM 712 O O . ALA A 1 88 ? -3.166 1.252 25.829 1.00 54.38 88 ALA A O 1
ATOM 713 N N . ASN A 1 89 ? -3.547 0.101 23.934 1.00 45.25 89 ASN A N 1
ATOM 714 C CA . ASN A 1 89 ? -4.251 -1.015 24.570 1.00 45.25 89 ASN A CA 1
ATOM 715 C C . ASN A 1 89 ? -3.862 -2.386 23.964 1.00 45.25 89 ASN A C 1
ATOM 717 O O . ASN A 1 89 ? -4.540 -2.887 23.062 1.00 45.25 89 ASN A O 1
ATOM 721 N N . PRO A 1 90 ? -2.790 -3.024 24.477 1.00 49.19 90 PRO A N 1
ATOM 722 C CA . PRO A 1 90 ? -2.292 -4.313 23.987 1.00 49.19 90 PRO A CA 1
ATOM 723 C C . PRO A 1 90 ? -3.270 -5.488 24.164 1.00 49.19 90 PRO A C 1
ATOM 725 O O . PRO A 1 90 ? -3.090 -6.521 23.523 1.00 49.19 90 PRO A O 1
ATOM 728 N N . ASP A 1 91 ? -4.303 -5.338 25.000 1.00 44.19 91 ASP A N 1
ATOM 729 C CA . ASP A 1 91 ? -5.265 -6.398 25.331 1.00 44.19 91 ASP A CA 1
ATOM 730 C C . ASP A 1 91 ? -6.351 -6.600 24.252 1.00 44.19 91 ASP A C 1
ATOM 732 O O . ASP A 1 91 ? -7.219 -7.457 24.397 1.00 44.19 91 ASP A O 1
ATOM 736 N N . LEU A 1 92 ? -6.310 -5.848 23.144 1.00 39.59 92 LEU A N 1
ATOM 737 C CA . LEU A 1 92 ? -7.116 -6.119 21.941 1.00 39.59 92 LEU A CA 1
ATOM 738 C C . LEU A 1 92 ? -6.470 -7.139 20.985 1.00 39.59 92 LEU A C 1
ATOM 740 O O . LEU A 1 92 ? -6.996 -7.388 19.900 1.00 39.59 92 LEU A O 1
ATOM 744 N N . ILE A 1 93 ? -5.352 -7.754 21.381 1.00 38.78 93 ILE A N 1
ATOM 745 C CA . ILE A 1 93 ? -4.746 -8.888 20.677 1.00 38.78 93 ILE A CA 1
ATOM 746 C C . ILE A 1 93 ? -5.251 -10.187 21.324 1.00 38.78 93 ILE A C 1
ATOM 748 O O . ILE A 1 93 ? -4.559 -10.793 22.140 1.00 38.78 93 ILE A O 1
ATOM 752 N N . PHE A 1 94 ? -6.456 -10.615 20.946 1.00 37.28 94 PHE A N 1
ATOM 753 C CA . PHE A 1 94 ? -6.934 -11.987 21.140 1.00 37.28 94 PHE A CA 1
ATOM 754 C C . PHE A 1 94 ? -7.479 -12.538 19.823 1.00 37.28 94 PHE A C 1
ATOM 756 O O . PHE A 1 94 ? -8.320 -11.853 19.199 1.00 37.28 94 PHE A O 1
#

Foldseek 3Di:
DLVVLLVVCVVVVDCVSVVVSVCVLCVCVQSDPQSDHQQDPVVLFGFDADDPNDTHPDGDPVRSVVNVVSVCSCPDPVNVVVVVVCVVPVPVPD